Protein AF-A0A920GV57-F1 (afdb_monomer_lite)

Foldseek 3Di:
DKDKDKDWDQDPVQKIKIKIKIKDWAAFDKDKAQPFWDFPAADPVGATDIDGDRRIDIGGDGQWMKIKIKMKMWGDDDPKIKIKMKMAMWTWDQFPPDVDDPSVRVVPGDARHHRRTGIDTDPPDPRIDMDIDMD

pLDDT: mean 91.93, std 7.34, range [59.41, 98.69]

Structure (mmCIF, N/CA/C/O backbone):
data_AF-A0A920GV57-F1
#
_entry.id   AF-A0A920GV57-F1
#
loop_
_atom_site.group_PDB
_atom_site.id
_atom_site.type_symbol
_atom_site.label_atom_id
_atom_site.label_alt_id
_atom_site.label_comp_id
_atom_site.label_asym_id
_atom_site.label_entity_id
_atom_site.label_seq_id
_atom_site.pdbx_PDB_ins_code
_atom_site.Cartn_x
_atom_site.Cartn_y
_atom_site.Cartn_z
_atom_site.occupancy
_atom_site.B_iso_or_equiv
_atom_site.auth_seq_id
_atom_site.auth_comp_id
_atom_site.auth_asym_id
_atom_site.auth_atom_id
_atom_site.pdbx_PDB_model_num
ATOM 1 N N . MET A 1 1 ? -4.375 -9.682 -7.422 1.00 85.50 1 ME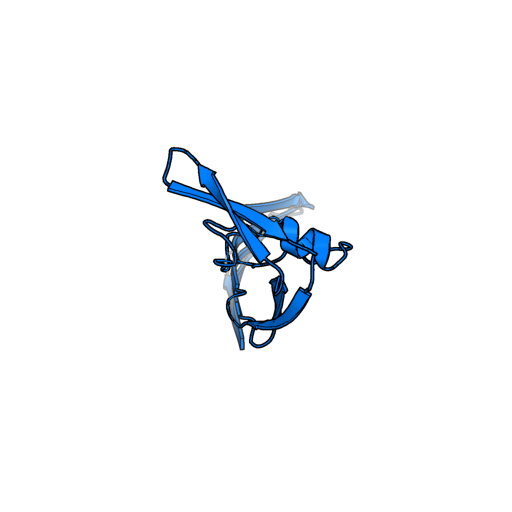T A N 1
ATOM 2 C CA . MET A 1 1 ? -4.990 -10.615 -6.463 1.00 85.50 1 MET A CA 1
ATOM 3 C C . MET A 1 1 ? -5.324 -9.783 -5.253 1.00 85.50 1 MET A C 1
ATOM 5 O O . MET A 1 1 ? -4.501 -8.953 -4.898 1.00 85.50 1 MET A O 1
ATOM 9 N N . GLU A 1 2 ? -6.524 -9.942 -4.725 1.00 91.00 2 GLU A N 1
ATOM 10 C CA . GLU A 1 2 ? -7.020 -9.192 -3.575 1.00 91.00 2 GLU A CA 1
ATOM 11 C C . GLU A 1 2 ? -7.583 -10.225 -2.605 1.00 91.00 2 GLU A C 1
ATOM 13 O O . GLU A 1 2 ? -8.444 -11.016 -2.998 1.00 91.00 2 GLU A O 1
ATOM 18 N N . ASP A 1 3 ? -7.050 -10.241 -1.387 1.00 96.06 3 ASP A N 1
ATOM 19 C CA . ASP A 1 3 ? -7.489 -11.100 -0.295 1.00 96.06 3 ASP A CA 1
ATOM 20 C C . ASP A 1 3 ? -7.861 -10.220 0.902 1.00 96.06 3 ASP A C 1
ATOM 22 O O . ASP A 1 3 ? -7.085 -9.355 1.316 1.00 96.06 3 ASP A O 1
ATOM 26 N N . SER A 1 4 ? -9.033 -10.460 1.490 1.00 96.69 4 SER A N 1
ATOM 27 C CA . SER A 1 4 ? -9.498 -9.740 2.676 1.00 96.69 4 SER A CA 1
ATOM 28 C C . SER A 1 4 ? -10.099 -10.680 3.718 1.00 96.69 4 SER A C 1
ATOM 30 O O . SER A 1 4 ? -10.724 -11.697 3.401 1.00 96.69 4 SER A O 1
ATOM 32 N N . LEU A 1 5 ? -9.880 -10.350 4.990 1.00 97.56 5 LEU A N 1
ATOM 33 C CA . LEU A 1 5 ? -10.439 -11.055 6.139 1.00 97.56 5 LEU A CA 1
ATOM 34 C C . LEU A 1 5 ? -10.920 -10.038 7.172 1.00 97.56 5 LEU A C 1
ATOM 36 O O . LEU A 1 5 ? -10.162 -9.159 7.572 1.00 97.56 5 LEU A O 1
ATOM 40 N N . GLY A 1 6 ? -12.155 -10.212 7.639 1.00 97.94 6 GLY A N 1
ATOM 41 C CA . GLY A 1 6 ? -12.752 -9.415 8.708 1.00 97.94 6 GLY A CA 1
ATOM 42 C C . GLY A 1 6 ? -13.234 -10.292 9.861 1.00 97.94 6 GLY A C 1
ATOM 43 O O . GLY A 1 6 ? -13.699 -11.415 9.645 1.00 97.94 6 GLY A O 1
ATOM 44 N N . LEU A 1 7 ? -13.121 -9.780 11.084 1.00 98.38 7 LEU A N 1
ATOM 45 C CA . LEU A 1 7 ? -13.700 -10.362 12.290 1.00 98.38 7 LEU A CA 1
ATOM 46 C C . LEU A 1 7 ? -14.300 -9.259 13.160 1.00 98.38 7 LEU A C 1
ATOM 48 O O . LEU A 1 7 ? -13.574 -8.375 13.607 1.00 98.38 7 LEU A O 1
ATOM 52 N N . ASP A 1 8 ? -15.584 -9.398 13.476 1.00 98.38 8 ASP A N 1
ATOM 53 C CA . ASP A 1 8 ? -16.309 -8.524 14.395 1.00 98.38 8 ASP A CA 1
ATOM 54 C C . ASP A 1 8 ? -16.616 -9.253 15.707 1.00 98.38 8 ASP A C 1
ATOM 56 O O . ASP A 1 8 ? -17.076 -10.401 15.715 1.00 98.38 8 ASP A O 1
ATOM 60 N N . LEU A 1 9 ? -16.361 -8.584 16.831 1.00 98.25 9 LEU A N 1
ATOM 61 C CA . LEU A 1 9 ? -16.588 -9.094 18.178 1.00 98.25 9 LEU A CA 1
ATOM 62 C C . LEU A 1 9 ? -17.406 -8.092 18.988 1.00 98.25 9 LEU A C 1
ATOM 64 O O . LEU A 1 9 ? -16.891 -7.067 19.431 1.00 98.25 9 LEU A O 1
ATOM 68 N N . LEU A 1 10 ? -18.653 -8.462 19.276 1.00 98.06 10 LEU A N 1
ATOM 69 C CA . LEU A 1 10 ? -19.490 -7.769 20.247 1.00 98.06 10 LEU A CA 1
ATOM 70 C C . LEU A 1 10 ? -19.405 -8.485 21.596 1.00 98.06 10 LEU A C 1
ATOM 72 O O . LEU A 1 10 ? -19.798 -9.646 21.724 1.00 98.06 10 LEU A O 1
ATOM 76 N N . LEU A 1 11 ? -18.874 -7.801 22.606 1.00 97.75 11 LEU A N 1
ATOM 77 C CA . LEU A 1 11 ? -18.680 -8.363 23.940 1.00 97.75 11 LEU A CA 1
ATOM 78 C C . LEU A 1 11 ? -19.803 -7.923 24.885 1.00 97.75 11 LEU A C 1
ATOM 80 O O . LEU A 1 11 ? -20.181 -6.755 24.891 1.00 97.75 11 LEU A O 1
ATOM 84 N N . ASP A 1 12 ? -20.211 -8.798 25.810 1.00 97.31 12 ASP A N 1
ATOM 85 C CA . ASP A 1 12 ? -21.179 -8.474 26.882 1.00 97.31 12 ASP A CA 1
ATOM 86 C C . ASP A 1 12 ? -20.771 -7.251 27.726 1.00 97.31 12 ASP A C 1
ATOM 88 O O . ASP A 1 12 ? -21.593 -6.594 28.359 1.00 97.31 12 ASP A O 1
ATOM 92 N N . SER A 1 13 ? -19.478 -6.921 27.732 1.00 95.81 13 SER A N 1
ATOM 93 C CA . SER A 1 13 ? -18.923 -5.735 28.391 1.00 95.81 13 SER A CA 1
ATOM 94 C C . SER A 1 13 ? -19.190 -4.407 27.656 1.00 95.81 13 SER A C 1
ATOM 96 O O . SER A 1 13 ? -18.712 -3.363 28.118 1.00 95.81 13 SER A O 1
ATOM 98 N N . GLY A 1 14 ? -19.916 -4.439 26.532 1.00 96.00 14 GLY A N 1
ATOM 99 C CA . GLY A 1 14 ?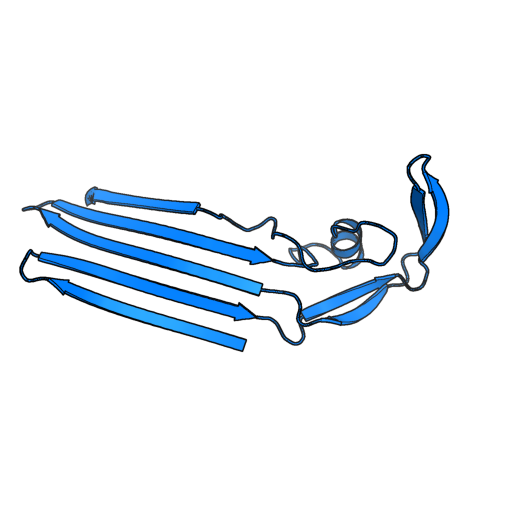 -20.286 -3.282 25.711 1.00 96.00 14 GLY A CA 1
ATOM 100 C C . GLY A 1 14 ? -19.181 -2.783 24.777 1.00 96.00 14 GLY A C 1
ATOM 101 O O . GLY A 1 14 ? -19.243 -1.648 24.321 1.00 96.00 14 GLY A O 1
ATOM 102 N N . TRP A 1 15 ? -18.142 -3.589 24.554 1.00 98.00 15 TRP A N 1
ATOM 103 C CA . TRP A 1 15 ? -17.110 -3.310 23.556 1.00 98.00 15 TRP A CA 1
ATOM 104 C C . TRP A 1 15 ? -17.512 -3.920 22.217 1.00 98.00 15 TRP A C 1
ATOM 106 O O . TRP A 1 15 ? -17.891 -5.092 22.179 1.00 98.00 15 TRP A O 1
ATOM 116 N N . ASP A 1 16 ? -17.352 -3.146 21.152 1.00 98.31 16 ASP A N 1
ATOM 117 C CA . ASP A 1 16 ? -17.417 -3.615 19.771 1.00 98.31 16 ASP A CA 1
ATOM 118 C C . ASP A 1 16 ? -16.025 -3.456 19.145 1.00 98.31 16 ASP A C 1
ATOM 120 O O . ASP A 1 16 ? -15.416 -2.384 19.224 1.00 98.31 16 ASP A O 1
ATOM 124 N N . ILE A 1 17 ? -15.474 -4.560 18.646 1.00 98.50 17 ILE A N 1
ATOM 125 C CA . ILE A 1 17 ? -14.101 -4.666 18.156 1.00 98.50 17 ILE A CA 1
ATOM 126 C C . ILE A 1 17 ? -14.130 -5.282 16.761 1.00 98.50 17 ILE A C 1
ATOM 128 O O . ILE A 1 17 ? -14.548 -6.430 16.614 1.00 98.50 17 ILE A O 1
ATOM 132 N N . THR A 1 18 ? -13.572 -4.576 15.781 1.00 98.69 18 THR A N 1
ATOM 133 C CA . THR A 1 18 ? -13.361 -5.102 14.429 1.00 98.69 18 THR A CA 1
ATOM 134 C C . THR A 1 18 ? -11.871 -5.282 14.169 1.00 98.69 18 THR A C 1
ATOM 136 O O . THR A 1 18 ? -11.050 -4.416 14.482 1.00 98.69 18 THR A O 1
ATOM 139 N N . LEU A 1 19 ? -11.514 -6.422 13.585 1.00 98.44 19 LEU A N 1
ATOM 140 C CA . LEU A 1 19 ? -10.186 -6.726 13.066 1.00 98.44 19 LEU A CA 1
ATOM 141 C C . LEU A 1 19 ? -10.287 -6.953 11.560 1.00 98.44 19 LEU A C 1
ATOM 143 O O . LEU A 1 19 ? -11.067 -7.794 11.123 1.00 98.44 19 LEU A O 1
ATOM 147 N N . GLU A 1 20 ? -9.464 -6.257 10.783 1.00 98.50 20 GLU A N 1
ATOM 148 C CA . GLU A 1 20 ? -9.413 -6.384 9.326 1.00 98.50 20 GLU A CA 1
ATOM 149 C C . GLU A 1 20 ? -7.984 -6.659 8.857 1.00 98.50 20 GLU A C 1
ATOM 151 O O . GLU A 1 20 ? -7.014 -6.074 9.349 1.00 98.50 20 GLU A O 1
ATOM 156 N N . TYR A 1 21 ? -7.867 -7.537 7.869 1.00 98.31 21 TYR A N 1
ATOM 157 C CA . TYR A 1 21 ? -6.664 -7.777 7.089 1.00 98.31 21 TYR A CA 1
ATOM 158 C C . TYR A 1 21 ? -6.992 -7.607 5.610 1.00 98.31 21 TYR A C 1
ATOM 160 O O . TYR A 1 21 ? -7.959 -8.199 5.137 1.00 98.31 21 TYR A O 1
ATOM 168 N N . ASN A 1 22 ? -6.176 -6.840 4.892 1.00 98.06 22 ASN A N 1
ATOM 169 C CA . ASN A 1 22 ? -6.295 -6.642 3.450 1.00 98.06 22 ASN A CA 1
ATOM 170 C C . ASN A 1 22 ? -4.931 -6.843 2.780 1.00 98.06 22 ASN A C 1
ATOM 172 O O . ASN A 1 22 ? -3.928 -6.306 3.260 1.00 98.06 22 ASN A O 1
ATOM 176 N N . LEU A 1 23 ? -4.903 -7.586 1.675 1.00 97.44 23 LEU A N 1
ATOM 177 C CA . LEU A 1 23 ? -3.731 -7.821 0.839 1.00 97.44 23 LEU A CA 1
ATOM 178 C C . LEU A 1 23 ? -4.087 -7.632 -0.637 1.00 97.44 23 LEU A C 1
ATOM 180 O O . LEU A 1 23 ? -4.801 -8.443 -1.219 1.00 97.44 23 LEU A O 1
ATOM 184 N N . ASP A 1 24 ? -3.480 -6.627 -1.254 1.00 96.00 24 ASP A N 1
ATOM 185 C CA . 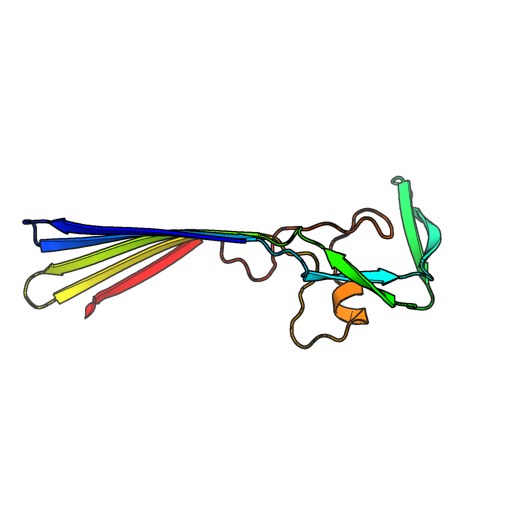ASP A 1 24 ? -3.589 -6.312 -2.671 1.00 96.00 24 ASP A CA 1
ATOM 186 C C . ASP A 1 24 ? -2.259 -6.545 -3.377 1.00 96.00 24 ASP A C 1
ATOM 188 O O . ASP A 1 24 ? -1.201 -6.088 -2.943 1.00 96.00 24 ASP A O 1
ATOM 192 N N . GLN A 1 25 ? -2.313 -7.233 -4.511 1.00 95.69 25 GLN A N 1
ATOM 193 C CA . GLN A 1 25 ? -1.171 -7.486 -5.383 1.00 95.69 25 GLN A CA 1
ATOM 194 C C . GLN A 1 25 ? -1.566 -7.168 -6.822 1.00 95.69 25 GLN A C 1
ATOM 196 O O . GLN A 1 25 ? -2.539 -7.723 -7.355 1.00 95.69 25 GLN A O 1
ATOM 201 N N . VAL A 1 26 ? -0.822 -6.283 -7.478 1.00 93.56 26 VAL A N 1
ATOM 202 C CA . VAL A 1 26 ? -1.046 -5.980 -8.894 1.00 93.56 26 VAL A CA 1
ATOM 203 C C . VAL A 1 26 ? -0.607 -7.170 -9.748 1.00 93.56 26 VAL A C 1
ATOM 205 O O . VAL A 1 26 ? 0.236 -7.960 -9.348 1.00 93.56 26 VAL A O 1
ATOM 208 N N . ARG A 1 27 ? -1.200 -7.334 -10.931 1.00 92.62 27 ARG A N 1
ATOM 209 C CA . ARG A 1 27 ? -0.750 -8.362 -11.892 1.00 92.62 27 ARG A CA 1
ATOM 210 C C . ARG A 1 27 ? -0.203 -7.780 -13.185 1.00 92.62 27 ARG A C 1
ATOM 212 O O . ARG A 1 27 ? 0.647 -8.379 -13.824 1.00 92.62 27 ARG A O 1
ATOM 219 N N . GLU A 1 28 ? -0.789 -6.670 -13.618 1.00 93.69 28 GLU A N 1
ATOM 220 C CA . GLU A 1 28 ? -0.540 -6.070 -14.928 1.00 93.69 28 GLU A CA 1
ATOM 221 C C . GLU A 1 28 ? -0.392 -4.546 -14.786 1.00 93.69 28 GLU A C 1
ATOM 223 O O . GLU A 1 28 ? -0.925 -3.776 -15.583 1.00 93.69 28 GLU A O 1
ATOM 228 N N . ALA A 1 29 ? 0.321 -4.092 -13.750 1.00 91.44 29 ALA A N 1
ATOM 229 C CA . ALA A 1 29 ? 0.639 -2.676 -13.579 1.00 91.44 29 ALA A CA 1
ATOM 230 C C . ALA A 1 29 ? 1.576 -2.198 -14.696 1.00 91.44 29 ALA A C 1
ATOM 232 O O . ALA A 1 29 ? 2.332 -2.989 -15.251 1.00 91.44 29 ALA A O 1
ATOM 233 N N . VAL A 1 30 ? 1.530 -0.910 -15.040 1.00 90.81 30 VAL A N 1
ATOM 234 C CA . VAL A 1 30 ? 2.399 -0.352 -16.086 1.00 90.81 30 VAL A CA 1
ATOM 235 C C . VAL A 1 30 ? 3.860 -0.350 -15.640 1.00 90.81 30 VAL A C 1
ATOM 237 O O . VAL A 1 30 ? 4.175 0.023 -14.511 1.00 90.81 30 VAL A O 1
ATOM 240 N N . PHE A 1 31 ? 4.751 -0.720 -16.557 1.00 92.25 31 PHE A N 1
ATOM 241 C CA . PHE A 1 31 ? 6.191 -0.617 -16.372 1.00 92.25 31 PHE A CA 1
ATOM 242 C C . PHE A 1 31 ? 6.838 0.179 -17.504 1.00 92.25 31 PHE A C 1
ATOM 244 O O . PHE A 1 31 ? 6.637 -0.143 -18.678 1.00 92.25 31 PHE A O 1
ATOM 251 N N . PHE A 1 32 ? 7.621 1.202 -17.152 1.00 91.31 32 PHE A N 1
ATOM 252 C CA . PHE A 1 32 ? 8.368 2.034 -18.098 1.00 91.31 32 PHE A CA 1
ATOM 253 C C . PHE A 1 32 ? 9.810 1.541 -18.217 1.00 91.31 32 PHE A C 1
ATOM 255 O O . PHE A 1 32 ? 10.476 1.336 -17.208 1.00 91.31 32 PHE A O 1
ATOM 262 N N . TH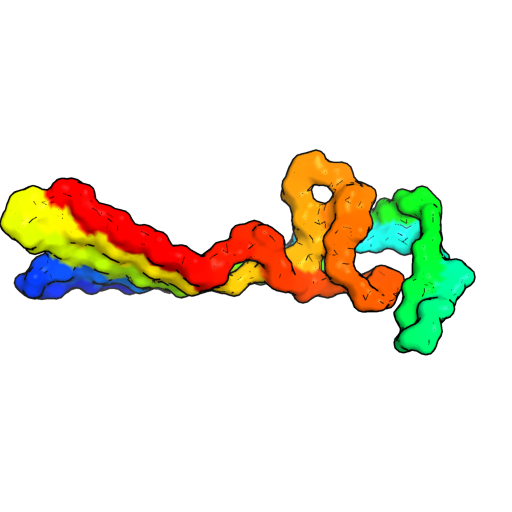R A 1 33 ? 10.300 1.414 -19.447 1.00 90.75 33 THR A N 1
ATOM 263 C CA . THR A 1 33 ? 11.715 1.154 -19.755 1.00 90.75 33 THR A CA 1
ATOM 264 C C . THR A 1 33 ? 12.203 2.203 -20.744 1.00 90.75 33 THR A C 1
ATOM 266 O O . THR A 1 33 ? 11.539 2.386 -21.766 1.00 90.75 33 THR A O 1
ATOM 269 N N . ASP A 1 34 ? 13.338 2.860 -20.506 1.00 91.50 34 ASP A N 1
ATOM 270 C CA . ASP A 1 34 ? 13.964 3.715 -21.524 1.00 91.50 34 ASP A CA 1
ATOM 271 C C . ASP A 1 34 ? 14.836 2.857 -22.452 1.00 91.50 34 ASP A C 1
ATOM 273 O O . ASP A 1 34 ? 15.879 2.329 -22.068 1.00 91.50 34 ASP A O 1
ATOM 277 N N . LEU A 1 35 ? 14.387 2.680 -23.697 1.00 90.06 35 LEU A N 1
ATOM 278 C CA . LEU A 1 35 ? 15.112 1.902 -24.705 1.00 90.06 35 LEU A CA 1
ATOM 279 C C . LEU A 1 35 ? 16.367 2.618 -25.215 1.00 90.06 35 LEU A C 1
ATOM 281 O O . LEU A 1 35 ? 17.229 1.975 -25.814 1.00 90.06 35 LEU A O 1
ATOM 285 N N . GLY A 1 36 ? 16.448 3.933 -25.011 1.00 90.69 36 GLY A N 1
ATOM 286 C CA . GLY A 1 36 ? 17.574 4.770 -25.400 1.00 90.69 36 GLY A CA 1
ATOM 287 C C . GLY A 1 36 ? 18.550 5.039 -24.258 1.00 90.69 36 GLY A C 1
ATOM 288 O O . GLY A 1 36 ? 19.381 5.936 -24.404 1.00 90.69 36 GLY A O 1
ATOM 289 N N . LEU A 1 37 ? 18.436 4.331 -23.127 1.00 91.38 37 LEU A N 1
ATOM 290 C CA . LEU A 1 37 ? 19.315 4.530 -21.981 1.00 91.38 37 LEU A CA 1
ATOM 291 C C . LEU A 1 37 ? 20.722 3.998 -22.273 1.00 91.38 37 LEU A C 1
ATOM 293 O O . LEU A 1 37 ? 20.928 2.805 -22.504 1.00 91.38 37 LEU A O 1
ATOM 297 N N . GLU A 1 38 ? 21.712 4.877 -22.189 1.00 91.50 38 GLU A N 1
ATOM 298 C CA . GLU A 1 38 ? 23.115 4.558 -22.414 1.00 91.50 38 GLU A CA 1
ATOM 299 C C . GLU A 1 38 ? 23.951 4.939 -21.189 1.00 91.50 38 GLU A C 1
ATOM 301 O O . GLU A 1 38 ? 23.754 5.980 -20.557 1.00 91.50 38 GLU A O 1
ATOM 306 N N . ARG A 1 39 ? 24.911 4.080 -20.833 1.00 91.81 39 ARG A N 1
ATOM 307 C CA . ARG A 1 39 ? 25.875 4.377 -19.771 1.00 91.81 39 ARG A CA 1
ATOM 308 C C . ARG A 1 39 ? 26.959 5.296 -20.325 1.00 91.81 39 ARG A C 1
ATOM 310 O O . ARG A 1 39 ? 27.827 4.855 -21.072 1.00 91.81 39 ARG A O 1
ATOM 317 N N . GLU A 1 40 ? 26.941 6.551 -19.907 1.00 94.69 40 GLU A N 1
ATOM 318 C CA . GLU A 1 40 ? 27.912 7.575 -20.307 1.00 94.69 40 GLU A CA 1
ATOM 319 C C . GLU A 1 40 ? 29.182 7.539 -19.449 1.00 94.69 40 GLU A C 1
ATOM 321 O O . GLU A 1 40 ? 30.243 8.017 -19.851 1.00 94.69 40 GLU A O 1
ATOM 326 N N . GLY A 1 41 ? 29.093 6.965 -18.248 1.00 93.19 41 GLY A N 1
ATOM 327 C CA . GLY A 1 41 ? 30.211 6.943 -17.321 1.00 93.19 41 GLY A CA 1
ATOM 328 C C . GLY A 1 41 ? 30.001 6.050 -16.109 1.00 93.19 41 GLY A C 1
ATOM 329 O O . GLY A 1 41 ? 29.073 5.244 -16.025 1.00 93.19 41 GLY A O 1
ATOM 330 N N . THR A 1 42 ? 30.921 6.177 -15.160 1.00 94.69 42 THR A N 1
ATOM 331 C CA . THR A 1 42 ? 30.922 5.422 -13.905 1.00 94.69 42 THR A CA 1
ATOM 332 C C . THR A 1 42 ? 31.414 6.328 -12.790 1.00 94.69 42 THR A C 1
ATOM 334 O O . THR A 1 42 ? 32.450 6.976 -12.936 1.00 94.69 42 THR A O 1
ATOM 337 N N . LEU A 1 43 ? 30.674 6.382 -11.688 1.00 90.31 43 LEU A N 1
ATOM 338 C CA . LEU A 1 43 ? 31.086 7.050 -10.461 1.00 90.31 43 LEU A CA 1
ATOM 339 C C . LEU A 1 43 ? 32.237 6.287 -9.794 1.00 90.31 43 LEU A C 1
ATOM 341 O O . LEU A 1 43 ? 32.444 5.098 -10.031 1.00 90.31 43 LEU A O 1
ATOM 345 N N . ALA A 1 44 ? 32.978 6.960 -8.913 1.00 93.44 44 ALA A N 1
ATOM 346 C CA . ALA A 1 44 ? 34.114 6.361 -8.206 1.00 93.44 44 ALA A CA 1
ATOM 347 C C . ALA A 1 44 ? 33.733 5.151 -7.325 1.00 93.44 44 ALA A C 1
ATOM 349 O O . ALA A 1 44 ? 34.593 4.337 -7.002 1.00 93.44 44 ALA A O 1
ATOM 350 N N . ASP A 1 45 ? 32.456 5.025 -6.952 1.00 91.38 45 ASP A N 1
ATOM 351 C CA . ASP A 1 45 ? 31.903 3.907 -6.180 1.00 91.38 45 ASP A CA 1
ATOM 352 C C . ASP A 1 45 ? 31.361 2.753 -7.050 1.00 91.38 45 ASP A C 1
ATOM 354 O O . ASP A 1 45 ? 30.840 1.776 -6.517 1.00 91.38 45 ASP A O 1
ATOM 358 N N . GLY A 1 46 ? 31.494 2.843 -8.379 1.00 88.00 46 GLY A N 1
ATOM 359 C CA . GLY A 1 46 ? 31.101 1.803 -9.334 1.00 88.00 46 GLY A CA 1
ATOM 360 C C . GLY A 1 46 ? 29.711 1.967 -9.956 1.00 88.00 46 GLY A C 1
ATOM 361 O O . GLY A 1 46 ? 29.431 1.298 -10.955 1.00 88.00 46 GLY A O 1
ATOM 362 N N . ARG A 1 47 ? 28.868 2.874 -9.440 1.00 88.75 47 ARG A N 1
ATOM 363 C CA . ARG A 1 47 ? 27.535 3.152 -10.010 1.00 88.75 47 ARG A CA 1
ATOM 364 C C . ARG A 1 47 ? 27.636 3.789 -11.396 1.00 88.75 47 ARG A C 1
ATOM 366 O O . ARG A 1 47 ? 28.520 4.614 -11.636 1.00 88.75 47 ARG A O 1
ATOM 373 N N . GLY A 1 48 ? 26.748 3.426 -12.319 1.00 90.50 48 GLY A N 1
ATOM 374 C CA . GLY A 1 48 ? 26.717 4.006 -13.656 1.00 90.50 48 GLY A CA 1
ATOM 375 C C . GLY A 1 48 ? 26.188 5.443 -13.671 1.00 90.50 48 GLY A C 1
ATOM 376 O O . GLY A 1 48 ? 25.328 5.828 -12.880 1.00 90.50 48 GLY A O 1
ATOM 377 N N . ILE A 1 49 ? 26.713 6.243 -14.596 1.00 90.56 49 ILE A N 1
ATOM 378 C CA . ILE A 1 49 ? 26.121 7.519 -15.008 1.00 90.56 49 ILE A CA 1
ATOM 379 C C . ILE A 1 49 ? 25.410 7.245 -16.326 1.00 90.56 49 ILE A C 1
ATOM 381 O O . ILE A 1 49 ? 26.022 6.674 -17.231 1.00 90.56 49 ILE A O 1
ATOM 385 N N . TYR A 1 50 ? 24.141 7.628 -16.418 1.00 90.19 50 TYR A N 1
ATOM 386 C CA . TYR A 1 50 ? 23.287 7.308 -17.554 1.00 90.19 50 TYR A CA 1
ATOM 387 C C . TYR A 1 50 ? 22.722 8.573 -18.184 1.00 90.19 50 TYR A C 1
ATOM 389 O O . TYR A 1 50 ? 22.288 9.480 -17.471 1.00 90.19 50 TYR A O 1
ATOM 397 N N . GLY A 1 51 ? 22.697 8.581 -19.510 1.00 87.38 51 GLY A N 1
ATOM 398 C CA . GLY A 1 51 ? 21.966 9.531 -20.335 1.00 87.38 51 GLY A CA 1
ATOM 399 C C . GLY A 1 51 ? 21.093 8.775 -21.331 1.00 87.38 51 GLY A C 1
ATOM 400 O O . GLY A 1 51 ? 21.129 7.547 -21.400 1.00 87.38 51 GLY A O 1
ATOM 401 N N . GLY A 1 52 ? 20.269 9.490 -22.083 1.00 84.06 52 GLY A N 1
ATOM 402 C CA . GLY A 1 52 ? 19.371 8.861 -23.041 1.00 84.06 52 GLY A CA 1
ATOM 403 C C . GLY A 1 52 ? 18.463 9.861 -23.730 1.00 84.06 52 GLY A C 1
ATOM 404 O O . GLY A 1 52 ? 18.413 11.040 -23.376 1.00 84.06 52 GLY A O 1
ATOM 405 N N . ARG A 1 53 ? 17.758 9.379 -24.754 1.00 82.75 53 ARG A N 1
ATOM 406 C CA . ARG A 1 53 ? 16.830 10.190 -25.557 1.00 82.75 53 ARG A CA 1
ATOM 407 C C . ARG A 1 53 ? 15.415 10.252 -24.974 1.00 82.75 53 ARG A C 1
ATOM 409 O O . ARG A 1 53 ? 14.646 11.096 -25.423 1.00 82.75 53 ARG A O 1
ATOM 416 N N . GLY A 1 54 ? 15.090 9.402 -23.994 1.00 84.19 54 GLY A N 1
ATOM 417 C CA . GLY A 1 54 ? 13.743 9.286 -23.430 1.00 84.19 54 GLY A CA 1
ATOM 418 C C . GLY A 1 54 ? 12.797 8.449 -24.298 1.00 84.19 54 GLY A C 1
ATOM 419 O O . GLY A 1 54 ? 11.622 8.790 -24.438 1.00 84.19 54 GLY A O 1
ATOM 420 N N . ASP A 1 55 ? 13.295 7.363 -24.900 1.00 88.81 55 ASP A N 1
ATOM 421 C CA . ASP A 1 55 ? 12.503 6.482 -25.768 1.00 88.81 55 ASP A CA 1
ATOM 422 C C . ASP A 1 55 ? 11.797 5.412 -24.917 1.00 88.81 55 ASP A C 1
ATOM 424 O O . ASP A 1 55 ? 12.256 4.276 -24.777 1.00 88.81 55 ASP A O 1
ATOM 428 N N . TYR A 1 56 ? 10.665 5.782 -24.314 1.00 88.81 56 TYR A N 1
ATOM 429 C CA . TYR A 1 56 ? 9.974 4.924 -23.349 1.00 88.81 56 TYR A CA 1
ATOM 430 C C . TYR A 1 56 ? 9.133 3.820 -23.997 1.00 88.81 56 TYR A C 1
ATOM 432 O O . TYR A 1 56 ? 8.182 4.075 -24.739 1.00 88.81 56 TYR A O 1
ATOM 440 N N . ARG A 1 57 ? 9.415 2.572 -23.617 1.00 89.94 57 ARG A N 1
ATOM 441 C CA . ARG A 1 57 ? 8.546 1.415 -23.854 1.00 89.94 57 ARG A CA 1
ATOM 442 C C . ARG A 1 57 ? 7.676 1.150 -22.631 1.00 89.94 57 ARG A C 1
ATOM 444 O O . ARG A 1 57 ? 8.172 1.133 -21.508 1.00 89.94 57 ARG A O 1
ATOM 451 N N . LEU A 1 58 ? 6.399 0.861 -22.875 1.00 91.38 58 LEU A N 1
ATOM 452 C CA . LEU A 1 58 ? 5.448 0.412 -21.859 1.00 91.38 58 LEU A CA 1
ATOM 453 C C . LEU A 1 58 ? 5.306 -1.107 -21.902 1.00 91.38 58 LEU A C 1
ATOM 455 O O . LEU A 1 58 ? 5.108 -1.690 -22.968 1.00 91.38 58 LEU A O 1
ATOM 459 N N . THR A 1 59 ? 5.400 -1.732 -20.736 1.00 93.12 59 THR A N 1
ATOM 460 C CA . THR A 1 59 ? 5.134 -3.159 -20.518 1.00 93.12 59 THR A CA 1
ATOM 461 C C . THR A 1 59 ? 4.322 -3.336 -19.234 1.00 93.12 59 THR A C 1
ATOM 463 O O . THR A 1 59 ? 3.793 -2.354 -18.705 1.00 93.12 59 THR A O 1
ATOM 466 N N . ASN A 1 60 ? 4.201 -4.571 -18.744 1.00 94.44 60 ASN A N 1
ATOM 467 C CA . ASN A 1 60 ? 3.472 -4.893 -17.527 1.00 94.44 60 ASN A CA 1
ATOM 468 C C . ASN A 1 60 ? 4.387 -5.525 -16.468 1.00 94.44 60 ASN A C 1
ATOM 470 O O . ASN A 1 60 ? 5.349 -6.208 -16.811 1.00 94.44 60 ASN A O 1
ATOM 474 N N . THR A 1 61 ? 4.050 -5.313 -15.198 1.00 93.12 61 THR A N 1
ATOM 475 C CA . THR A 1 61 ? 4.701 -5.890 -14.010 1.00 93.12 61 THR A CA 1
ATOM 476 C C . THR A 1 61 ? 3.652 -6.306 -12.971 1.00 93.12 61 THR A C 1
ATOM 478 O O . THR A 1 61 ? 2.527 -5.791 -12.965 1.00 93.12 61 THR A O 1
ATOM 481 N N . ASP A 1 62 ? 4.032 -7.217 -12.080 1.00 94.50 62 ASP A N 1
ATOM 482 C CA . ASP A 1 62 ? 3.252 -7.724 -10.950 1.00 94.50 62 ASP A CA 1
ATOM 483 C C . ASP A 1 62 ? 3.832 -7.329 -9.573 1.00 94.50 62 ASP A C 1
ATOM 485 O O . ASP A 1 62 ? 3.318 -7.746 -8.541 1.00 94.50 62 ASP A O 1
ATOM 489 N N . GLU A 1 63 ? 4.865 -6.482 -9.517 1.00 92.62 63 GLU A N 1
ATOM 490 C CA . GLU A 1 63 ? 5.617 -6.232 -8.272 1.00 92.62 63 GLU A CA 1
ATOM 491 C C . GLU A 1 63 ? 4.922 -5.309 -7.241 1.00 92.62 63 GLU A C 1
ATOM 493 O O . GLU A 1 63 ? 5.356 -5.207 -6.091 1.00 92.62 63 GLU A O 1
ATOM 498 N N . GLY A 1 64 ? 3.851 -4.607 -7.620 1.00 92.88 64 GLY A N 1
ATOM 499 C CA . GLY A 1 64 ? 3.123 -3.694 -6.728 1.00 92.88 64 GLY A CA 1
ATOM 500 C C . GLY A 1 64 ? 2.280 -4.429 -5.682 1.00 92.88 64 GLY A C 1
ATOM 501 O O . GLY A 1 64 ? 1.468 -5.289 -6.024 1.00 92.88 64 GLY A O 1
ATOM 502 N N . THR A 1 65 ? 2.432 -4.065 -4.406 1.00 95.62 65 THR A N 1
ATOM 503 C CA . THR A 1 65 ? 1.763 -4.748 -3.284 1.00 95.62 65 THR A CA 1
ATOM 504 C C . THR A 1 65 ? 1.282 -3.769 -2.217 1.00 95.62 65 THR A C 1
ATOM 506 O O . THR A 1 65 ? 1.937 -2.765 -1.955 1.00 95.62 65 THR A O 1
ATOM 509 N N . THR A 1 66 ? 0.148 -4.046 -1.576 1.00 96.31 66 THR A N 1
ATOM 510 C CA . THR A 1 66 ? -0.330 -3.337 -0.380 1.00 96.31 66 THR A CA 1
ATOM 511 C C . THR A 1 66 ? -0.883 -4.342 0.618 1.00 96.31 66 THR A C 1
ATOM 513 O O . THR A 1 66 ? -1.739 -5.143 0.285 1.00 96.31 66 THR A O 1
ATOM 516 N N . GLU A 1 67 ? -0.394 -4.305 1.848 1.00 97.75 67 GLU A N 1
ATOM 517 C CA . GLU A 1 67 ? -0.839 -5.137 2.960 1.00 97.75 67 GLU A CA 1
ATOM 518 C C . GLU A 1 67 ? -1.226 -4.229 4.130 1.00 97.75 67 GLU A C 1
ATOM 520 O O . GLU A 1 67 ? -0.456 -3.338 4.502 1.00 97.75 67 GLU A O 1
ATOM 525 N N . ALA A 1 68 ? -2.391 -4.444 4.737 1.00 98.06 68 ALA A N 1
ATOM 526 C CA . ALA A 1 68 ? -2.862 -3.655 5.868 1.00 98.06 68 ALA A CA 1
ATOM 527 C C . ALA A 1 68 ? -3.534 -4.517 6.939 1.00 98.06 68 ALA A C 1
ATOM 529 O O . ALA A 1 68 ? -4.357 -5.376 6.641 1.00 98.06 68 ALA A O 1
ATOM 530 N N . TRP A 1 69 ? -3.202 -4.224 8.195 1.00 98.25 69 TRP A N 1
ATOM 531 C CA . TRP A 1 69 ? -3.867 -4.735 9.389 1.00 98.25 69 TRP A CA 1
ATOM 532 C C . TRP A 1 69 ? -4.549 -3.580 10.104 1.00 98.25 69 TRP A C 1
ATOM 534 O O . TRP A 1 69 ? -3.871 -2.614 10.471 1.00 98.25 69 TRP A O 1
ATOM 544 N N . THR A 1 70 ? -5.848 -3.693 10.350 1.00 98.62 70 THR A N 1
ATOM 545 C CA . THR A 1 70 ? -6.634 -2.681 11.052 1.00 98.62 70 THR A CA 1
ATOM 546 C C . THR A 1 70 ? -7.334 -3.288 12.257 1.00 98.62 70 THR A C 1
ATOM 548 O O . THR A 1 70 ? -7.891 -4.377 12.187 1.00 98.62 70 THR A O 1
ATOM 551 N N . ILE A 1 71 ? -7.284 -2.577 13.380 1.00 98.56 71 ILE A N 1
ATOM 552 C CA . ILE A 1 71 ? -8.127 -2.829 14.545 1.00 98.56 71 ILE A CA 1
ATOM 553 C C . ILE A 1 71 ? -8.921 -1.567 14.837 1.00 98.56 71 ILE A C 1
ATOM 555 O O . ILE A 1 71 ? -8.340 -0.484 14.944 1.00 98.56 71 ILE A O 1
ATOM 559 N N . THR A 1 72 ? -10.229 -1.698 14.990 1.00 98.62 72 THR A N 1
ATOM 560 C CA . THR A 1 72 ? -11.090 -0.635 15.500 1.00 98.62 72 THR A CA 1
ATOM 561 C C . THR A 1 72 ? -11.811 -1.118 16.744 1.00 98.62 72 THR A C 1
ATOM 563 O O . THR A 1 72 ? -12.074 -2.305 16.927 1.00 98.62 72 THR A O 1
ATOM 566 N N . THR A 1 73 ? -12.074 -0.187 17.648 1.00 98.38 73 THR A N 1
ATOM 567 C CA . THR A 1 73 ? -12.789 -0.442 18.889 1.00 98.38 73 THR A CA 1
ATOM 568 C C . THR A 1 73 ? -13.739 0.710 19.147 1.00 98.38 73 THR A C 1
ATOM 570 O O . THR A 1 73 ? -13.322 1.871 19.064 1.00 98.38 73 THR A O 1
ATOM 573 N N . THR A 1 74 ? -14.975 0.398 19.514 1.00 98.12 74 THR A N 1
ATOM 574 C CA . THR A 1 74 ? -15.932 1.370 20.036 1.00 98.12 74 THR A CA 1
ATOM 575 C C . THR A 1 74 ? -16.456 0.936 21.392 1.00 98.12 74 THR A C 1
ATOM 577 O O . THR A 1 74 ? -16.538 -0.256 21.710 1.00 98.12 74 THR A O 1
ATOM 580 N N . LYS A 1 75 ? -16.768 1.929 22.225 1.00 98.06 75 LYS A N 1
ATOM 581 C CA . LYS A 1 75 ? -17.428 1.716 23.506 1.00 98.06 75 LYS A CA 1
ATOM 582 C C . LYS A 1 75 ? -18.175 2.959 23.957 1.00 98.06 75 LYS A C 1
ATOM 584 O O . LYS A 1 75 ? -17.608 4.048 23.989 1.00 98.06 75 LYS A O 1
ATOM 589 N N . GLN A 1 76 ? -19.398 2.747 24.422 1.00 97.12 76 GLN A N 1
ATOM 590 C CA . GLN A 1 76 ? -20.177 3.765 25.105 1.00 97.12 76 GLN A CA 1
ATOM 591 C C . GLN A 1 76 ? -19.878 3.770 26.613 1.00 97.12 76 GLN A C 1
ATOM 593 O O . GLN A 1 76 ? -19.898 2.732 27.285 1.00 97.12 76 GLN A O 1
ATOM 598 N N . PHE A 1 77 ? -19.627 4.957 27.159 1.00 95.50 77 PHE A N 1
ATOM 599 C CA . PHE A 1 77 ? -19.421 5.226 28.579 1.00 95.50 77 PHE A CA 1
ATOM 600 C C . PHE A 1 77 ? -20.461 6.241 29.073 1.00 95.50 77 PHE A C 1
ATOM 602 O O . PHE A 1 77 ? -20.194 7.437 29.184 1.00 95.50 77 PHE A O 1
ATOM 609 N N . GLY A 1 78 ? -21.664 5.764 29.400 1.00 93.25 78 GLY A N 1
ATOM 610 C CA . GLY A 1 78 ? -22.772 6.649 29.768 1.00 93.25 78 GLY A CA 1
ATOM 611 C C . GLY A 1 78 ? -23.265 7.425 28.549 1.00 93.25 78 GLY A C 1
ATOM 612 O O . GLY A 1 78 ? -23.761 6.814 27.612 1.00 93.25 78 GLY A O 1
ATOM 613 N N . GLU A 1 79 ? -23.125 8.749 28.566 1.00 95.25 79 GLU A N 1
ATOM 614 C CA . GLU A 1 79 ? -23.513 9.630 27.450 1.00 95.25 79 GLU A CA 1
ATOM 615 C C . GLU A 1 79 ? -22.383 9.865 26.436 1.00 95.25 79 GLU A C 1
ATOM 617 O O . GLU A 1 79 ? -22.600 10.578 25.468 1.00 95.25 79 GLU A O 1
ATOM 622 N N . ILE A 1 80 ? -21.192 9.300 26.667 1.00 96.12 80 ILE A N 1
ATOM 623 C CA . ILE A 1 80 ? -20.008 9.511 25.824 1.00 96.12 80 ILE A CA 1
ATOM 624 C C . ILE A 1 80 ? -19.772 8.285 24.951 1.00 96.12 80 ILE A C 1
ATOM 626 O O . ILE A 1 80 ? -19.621 7.180 25.484 1.00 96.12 80 ILE A O 1
ATOM 630 N N . ASP A 1 81 ? -19.624 8.492 23.648 1.00 97.06 81 ASP A N 1
ATOM 631 C CA . ASP A 1 81 ? -19.209 7.457 22.709 1.00 97.06 81 ASP A CA 1
ATOM 632 C C . ASP A 1 81 ? -17.719 7.596 22.398 1.00 97.06 81 ASP A C 1
ATOM 634 O O . ASP A 1 81 ? -17.238 8.636 21.951 1.00 97.06 81 ASP A O 1
ATOM 638 N N . TRP A 1 82 ? -16.952 6.536 22.649 1.00 97.94 82 TRP A N 1
ATOM 639 C CA . TRP A 1 82 ? -15.520 6.508 22.374 1.00 97.94 82 TRP A CA 1
ATOM 640 C C . TRP A 1 82 ? -15.197 5.582 21.207 1.00 97.94 82 TRP A C 1
ATOM 642 O O . TRP A 1 82 ? -15.667 4.444 21.144 1.00 97.94 82 TRP A O 1
ATOM 652 N N . PHE A 1 83 ? -14.324 6.064 20.323 1.00 98.31 83 PHE A N 1
ATOM 653 C CA . PHE A 1 83 ? -13.769 5.319 19.200 1.00 98.31 83 PHE A CA 1
ATOM 654 C C . PHE A 1 83 ? -12.240 5.383 19.207 1.00 98.31 83 PHE A C 1
ATOM 656 O O . PHE A 1 83 ? -11.624 6.434 19.433 1.00 98.31 83 PHE A O 1
ATOM 663 N N . ALA A 1 84 ? -11.617 4.264 18.853 1.00 98.44 84 ALA A N 1
ATOM 664 C CA . ALA A 1 84 ? -10.226 4.224 18.437 1.00 98.44 84 ALA A CA 1
ATOM 665 C C . ALA A 1 84 ? -10.033 3.246 17.281 1.00 98.44 84 ALA A C 1
ATOM 667 O O . ALA A 1 84 ? -10.637 2.179 17.244 1.00 98.44 84 ALA A O 1
ATOM 668 N N . GLY A 1 85 ? -9.150 3.606 16.358 1.00 98.50 85 GLY A N 1
ATOM 669 C CA . GLY A 1 85 ? -8.757 2.782 15.229 1.00 98.50 85 GLY A CA 1
ATOM 670 C C . GLY A 1 85 ? -7.259 2.878 14.992 1.00 98.50 85 GLY A C 1
ATOM 671 O O . GLY A 1 85 ? -6.688 3.969 15.013 1.00 98.50 85 GLY A O 1
ATOM 672 N N . TYR A 1 86 ? -6.619 1.742 14.755 1.00 98.56 86 TYR A N 1
ATOM 673 C CA . TYR A 1 86 ? -5.210 1.664 14.413 1.00 98.56 86 TYR A CA 1
ATOM 674 C C . TYR A 1 86 ? -5.011 0.807 13.168 1.00 98.56 86 TYR A C 1
ATOM 676 O O . TYR A 1 86 ? -5.507 -0.314 13.101 1.00 98.56 86 TYR A O 1
ATOM 684 N N . THR A 1 87 ? -4.231 1.319 12.220 1.00 98.62 87 THR A N 1
ATOM 685 C CA . THR A 1 87 ? -3.821 0.601 11.015 1.00 98.62 87 THR A CA 1
ATOM 686 C C . THR A 1 87 ? -2.305 0.523 10.948 1.00 98.62 87 THR A C 1
ATOM 688 O O . THR A 1 87 ? -1.619 1.546 11.048 1.00 98.62 87 THR A O 1
ATOM 691 N N . LYS A 1 88 ? -1.786 -0.684 10.717 1.00 98.38 88 LYS A N 1
ATOM 692 C CA . LYS A 1 88 ? -0.416 -0.912 10.258 1.00 98.38 88 LYS A CA 1
ATOM 693 C C . LYS A 1 88 ? -0.459 -1.320 8.791 1.00 98.38 88 LYS A C 1
ATOM 695 O O . LYS A 1 88 ? -1.074 -2.333 8.479 1.00 98.38 88 LYS A O 1
ATOM 700 N N . MET A 1 89 ? 0.203 -0.571 7.915 1.00 97.81 89 MET A N 1
ATOM 701 C CA . MET A 1 89 ? 0.238 -0.877 6.481 1.00 97.81 89 MET A CA 1
ATOM 702 C C . MET A 1 89 ? 1.659 -0.973 5.938 1.00 97.81 89 MET A C 1
ATOM 704 O O . MET A 1 89 ? 2.565 -0.271 6.387 1.00 97.81 89 MET A O 1
ATOM 708 N N . ARG A 1 90 ? 1.833 -1.809 4.922 1.00 97.88 90 ARG A N 1
ATOM 709 C CA . ARG A 1 90 ? 3.022 -1.884 4.084 1.00 97.88 90 ARG A CA 1
ATOM 710 C C . ARG A 1 90 ? 2.579 -1.833 2.628 1.00 97.88 90 ARG A C 1
ATO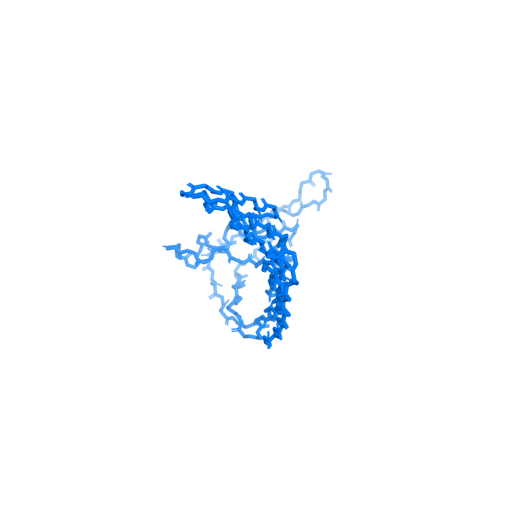M 712 O O . ARG A 1 90 ? 1.833 -2.694 2.193 1.00 97.88 90 ARG A O 1
ATOM 719 N N . ALA A 1 91 ? 3.056 -0.850 1.884 1.00 95.81 91 ALA A N 1
ATOM 720 C CA . ALA A 1 91 ? 2.766 -0.677 0.471 1.00 95.81 91 ALA A CA 1
ATOM 721 C C . ALA A 1 91 ? 4.071 -0.495 -0.301 1.00 95.81 91 ALA A C 1
ATOM 723 O O . ALA A 1 91 ? 4.943 0.271 0.125 1.00 95.81 91 ALA A O 1
ATOM 724 N N . ASN A 1 92 ? 4.188 -1.189 -1.429 1.00 94.44 92 ASN A N 1
ATOM 725 C CA . ASN A 1 92 ? 5.293 -1.060 -2.362 1.00 94.44 92 ASN A CA 1
ATOM 726 C C . ASN A 1 92 ? 4.775 -0.724 -3.760 1.00 94.44 92 ASN A C 1
ATOM 728 O O . ASN A 1 92 ? 3.813 -1.330 -4.238 1.00 94.44 92 ASN A O 1
ATOM 732 N N . ASP A 1 93 ? 5.449 0.206 -4.424 1.00 92.31 93 ASP A N 1
ATOM 733 C CA . ASP A 1 93 ? 5.213 0.583 -5.810 1.00 92.31 93 ASP A CA 1
ATOM 734 C C . ASP A 1 93 ? 6.544 0.776 -6.551 1.00 92.31 93 ASP A C 1
ATOM 736 O O . ASP A 1 93 ? 7.615 0.868 -5.952 1.00 92.31 93 ASP A O 1
ATOM 740 N N . ILE A 1 94 ? 6.484 0.751 -7.882 1.00 91.44 94 ILE A N 1
ATOM 741 C CA . ILE A 1 94 ? 7.643 1.044 -8.736 1.00 91.44 94 ILE A CA 1
ATOM 742 C C . ILE A 1 94 ? 7.635 2.515 -9.162 1.00 91.44 94 ILE A C 1
ATOM 744 O O . ILE A 1 94 ? 8.660 3.198 -9.137 1.00 91.44 94 ILE A O 1
ATOM 748 N N . PHE A 1 95 ? 6.466 2.992 -9.590 1.00 88.69 95 PHE A N 1
ATOM 749 C CA . PHE A 1 95 ? 6.274 4.329 -10.126 1.00 88.69 95 PHE A CA 1
ATOM 750 C C . PHE A 1 95 ? 5.193 5.056 -9.334 1.00 88.69 95 PHE A C 1
ATOM 752 O O . PHE A 1 95 ? 4.075 4.565 -9.184 1.00 88.69 95 PHE A O 1
ATOM 759 N N . GLU A 1 96 ? 5.493 6.283 -8.918 1.00 81.75 96 GLU A N 1
ATOM 760 C CA . GLU A 1 96 ? 4.499 7.202 -8.370 1.00 81.75 96 GLU A CA 1
ATOM 761 C C . GLU A 1 96 ? 3.657 7.790 -9.509 1.00 81.75 96 GLU A C 1
ATOM 763 O O . GLU A 1 96 ? 3.972 8.831 -10.101 1.00 81.75 96 GLU A O 1
ATOM 768 N N . LEU A 1 97 ? 2.580 7.090 -9.852 1.00 76.94 97 LEU A N 1
ATOM 769 C CA . LEU A 1 97 ? 1.668 7.464 -10.931 1.00 76.94 97 LEU A CA 1
ATOM 770 C C . LEU A 1 97 ? 0.566 8.382 -10.404 1.00 76.94 97 LEU A C 1
ATOM 772 O O . LEU A 1 97 ? -0.586 7.988 -10.248 1.00 76.94 97 LEU A O 1
ATOM 776 N N . THR A 1 98 ? 0.948 9.619 -10.094 1.00 72.19 98 THR A N 1
ATOM 777 C CA . THR A 1 98 ? -0.006 10.697 -9.788 1.00 72.19 98 THR A CA 1
ATOM 778 C C . THR A 1 98 ? -0.394 11.438 -11.077 1.00 72.19 98 THR A C 1
ATOM 780 O O . THR A 1 98 ? -0.638 10.812 -12.102 1.00 72.19 98 THR A O 1
ATOM 783 N N . SER A 1 99 ? -0.432 12.773 -11.086 1.00 59.41 99 SER A N 1
ATOM 784 C CA . SER A 1 99 ? -0.690 13.580 -12.290 1.00 59.41 99 SER A CA 1
ATOM 785 C C . SER A 1 99 ? 0.545 13.759 -13.192 1.00 59.41 99 SER A C 1
ATOM 787 O O . SER A 1 99 ? 0.568 14.646 -14.047 1.00 59.41 99 SER A O 1
ATOM 789 N N . ALA A 1 100 ? 1.610 12.994 -12.953 1.00 61.28 100 ALA A N 1
ATOM 790 C CA . ALA A 1 100 ? 2.871 13.089 -13.674 1.00 61.28 100 ALA A CA 1
ATOM 791 C C . ALA A 1 100 ? 2.779 12.434 -15.066 1.00 61.28 100 ALA A C 1
ATOM 793 O O . ALA A 1 100 ? 2.091 11.436 -15.258 1.00 61.28 100 ALA A O 1
ATOM 794 N N . GLN A 1 101 ? 3.491 13.003 -16.044 1.00 68.69 101 GLN A N 1
ATOM 795 C CA . GLN A 1 101 ? 3.701 12.361 -17.347 1.00 68.69 101 GLN A CA 1
ATOM 796 C C . GLN A 1 101 ? 4.665 11.173 -17.195 1.00 68.69 101 GLN A C 1
ATOM 798 O O . GLN A 1 101 ? 5.473 11.152 -16.263 1.00 68.69 101 GLN A O 1
ATOM 803 N N . SER A 1 102 ? 4.616 10.220 -18.131 1.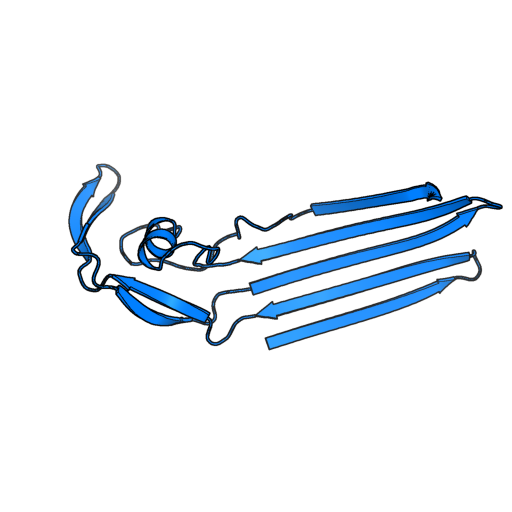00 70.00 102 SER A N 1
ATOM 804 C CA . SER A 1 102 ? 5.434 8.992 -18.138 1.00 70.00 102 SER A CA 1
ATOM 805 C C . SER A 1 102 ? 6.915 9.225 -17.818 1.00 70.00 102 SER A C 1
ATOM 807 O O . SER A 1 102 ? 7.486 8.525 -16.988 1.00 70.00 102 SER A O 1
ATOM 809 N N . GLU A 1 103 ? 7.515 10.255 -18.419 1.00 76.25 103 GLU A N 1
ATOM 810 C CA . GLU A 1 103 ? 8.910 10.655 -18.201 1.00 76.25 103 GLU A CA 1
ATOM 811 C C . GLU A 1 103 ? 9.190 11.016 -16.739 1.00 76.25 103 GLU A C 1
ATOM 813 O O . GLU A 1 103 ? 10.182 10.587 -16.159 1.00 76.25 103 GLU A O 1
ATOM 818 N N . SER A 1 104 ? 8.295 11.781 -16.112 1.00 81.19 104 SER A N 1
ATOM 819 C CA . SER A 1 104 ? 8.465 12.219 -14.726 1.00 81.19 104 SER A CA 1
ATOM 820 C C . SER A 1 104 ? 8.334 11.061 -13.742 1.00 81.19 104 SER A C 1
ATOM 822 O O . SER A 1 104 ? 9.094 11.005 -12.777 1.00 81.19 104 SER A O 1
ATOM 824 N N . SER A 1 105 ? 7.404 10.133 -13.980 1.00 81.81 105 SER A N 1
ATOM 825 C CA . SER A 1 105 ? 7.265 8.937 -13.145 1.00 81.81 105 SER A CA 1
ATOM 826 C C . SER A 1 105 ? 8.461 7.999 -13.310 1.00 81.81 105 SER A C 1
ATOM 828 O O . SER A 1 105 ? 9.002 7.536 -12.309 1.00 81.81 105 SER A O 1
ATOM 830 N N . TYR A 1 106 ? 8.946 7.793 -14.539 1.00 86.94 106 TYR A N 1
ATOM 831 C CA . TYR A 1 106 ? 10.173 7.033 -14.787 1.00 86.94 106 TYR A CA 1
ATOM 832 C C . TYR A 1 106 ? 11.400 7.688 -14.132 1.00 86.94 106 TYR A C 1
ATOM 834 O O . TYR A 1 106 ? 12.155 7.016 -13.432 1.00 86.94 106 TYR A O 1
ATOM 842 N N . ALA A 1 107 ? 11.591 9.001 -14.288 1.00 83.00 107 ALA A N 1
ATOM 843 C CA . ALA A 1 107 ? 12.750 9.715 -13.748 1.00 83.00 107 ALA A CA 1
ATOM 844 C C . ALA A 1 107 ? 12.794 9.747 -12.211 1.00 83.00 107 ALA A C 1
ATOM 846 O O . ALA A 1 107 ? 13.871 9.885 -11.633 1.00 83.00 107 ALA A O 1
ATOM 847 N N . ARG A 1 108 ? 11.636 9.631 -11.551 1.00 80.88 108 ARG A N 1
ATOM 848 C CA . ARG A 1 108 ? 11.513 9.598 -10.085 1.00 80.88 108 ARG A CA 1
ATOM 849 C C . ARG A 1 108 ? 11.559 8.189 -9.499 1.00 80.88 108 ARG A C 1
ATOM 851 O O . ARG A 1 108 ? 11.616 8.068 -8.279 1.00 80.88 108 ARG A O 1
ATOM 858 N N . SER A 1 109 ? 11.546 7.151 -10.337 1.00 85.44 109 SER A N 1
ATOM 859 C CA . SER A 1 109 ? 11.658 5.771 -9.865 1.00 85.44 109 SER A CA 1
ATOM 860 C C . SER A 1 109 ? 12.962 5.555 -9.096 1.00 85.44 109 SER A C 1
ATOM 862 O O . SER A 1 109 ? 14.032 6.049 -9.468 1.00 85.44 109 SER A O 1
ATOM 864 N N . VAL A 1 110 ? 12.872 4.810 -7.997 1.00 80.12 110 VAL A N 1
ATOM 865 C CA . VAL A 1 110 ? 14.048 4.428 -7.218 1.00 80.12 110 VAL A CA 1
ATOM 866 C C . VAL A 1 110 ? 14.782 3.325 -7.976 1.00 80.12 110 VAL A C 1
ATOM 868 O O . VAL A 1 110 ? 14.228 2.256 -8.219 1.00 80.12 110 VAL A O 1
ATOM 871 N N . ARG A 1 111 ? 16.041 3.575 -8.344 1.00 83.94 111 ARG A N 1
ATOM 872 C CA . ARG A 1 111 ? 16.881 2.610 -9.067 1.00 83.94 111 ARG A CA 1
ATOM 873 C C . ARG A 1 111 ? 18.326 2.661 -8.618 1.00 83.94 111 ARG A C 1
ATOM 875 O O . ARG A 1 111 ? 18.860 3.730 -8.324 1.00 83.94 111 ARG A O 1
ATOM 882 N N . ALA A 1 112 ? 18.947 1.488 -8.561 1.00 78.88 112 ALA A N 1
ATOM 883 C CA . ALA A 1 112 ? 20.335 1.355 -8.138 1.00 78.88 112 ALA A CA 1
ATOM 884 C C . ALA A 1 112 ? 21.319 1.617 -9.290 1.00 78.88 112 ALA A C 1
ATOM 886 O O . ALA A 1 112 ? 22.340 2.270 -9.076 1.00 78.88 112 ALA A O 1
ATOM 887 N N . ASP A 1 113 ? 21.013 1.111 -10.491 1.00 86.06 113 ASP A N 1
ATOM 888 C CA . ASP A 1 113 ? 21.874 1.200 -11.676 1.00 86.06 113 ASP A CA 1
ATOM 889 C C . ASP A 1 113 ? 21.044 1.008 -12.961 1.00 86.06 113 ASP A C 1
ATOM 891 O O . ASP A 1 113 ? 20.411 -0.032 -13.144 1.00 86.06 113 ASP A O 1
ATOM 895 N N . GLY A 1 114 ? 21.027 2.006 -13.848 1.00 87.50 114 GLY A N 1
ATOM 896 C CA . GLY A 1 114 ? 20.324 1.946 -15.135 1.00 87.50 114 GLY A CA 1
ATOM 897 C C . GLY A 1 114 ? 18.838 1.571 -15.026 1.00 87.50 114 GLY A C 1
ATOM 898 O O . GLY A 1 114 ? 18.111 2.130 -14.210 1.00 87.50 114 GLY A O 1
ATOM 899 N N . GLU A 1 115 ? 18.410 0.600 -15.837 1.00 89.31 115 GLU A N 1
ATOM 900 C CA . GLU A 1 115 ? 17.044 0.041 -15.876 1.00 89.31 115 GLU A CA 1
ATOM 901 C C . GLU A 1 115 ? 16.747 -0.974 -14.755 1.00 89.31 115 GLU A C 1
ATOM 903 O O . GLU A 1 115 ? 15.722 -1.652 -14.786 1.00 89.31 115 GLU A O 1
ATOM 908 N N . ASN A 1 116 ? 17.627 -1.117 -13.756 1.00 87.88 116 ASN A N 1
ATOM 909 C CA . ASN A 1 116 ? 17.368 -1.973 -12.598 1.00 87.88 116 ASN A CA 1
ATOM 910 C C . ASN A 1 116 ? 16.400 -1.280 -11.624 1.00 87.88 116 ASN A C 1
ATOM 912 O O . ASN A 1 116 ? 16.803 -0.722 -10.596 1.00 87.88 116 ASN A O 1
ATOM 916 N N . ILE A 1 117 ? 15.131 -1.277 -12.019 1.00 89.81 117 ILE A N 1
ATOM 917 C CA . ILE A 1 117 ? 13.998 -0.680 -11.323 1.00 89.81 117 ILE A CA 1
ATOM 918 C C . ILE A 1 117 ? 13.129 -1.828 -10.788 1.00 89.81 117 ILE A C 1
ATOM 920 O O . ILE A 1 117 ? 12.761 -2.721 -11.544 1.00 89.81 117 ILE A O 1
ATOM 924 N N . SER A 1 118 ? 12.800 -1.794 -9.498 1.00 90.19 118 SER A N 1
ATOM 925 C CA . SER A 1 118 ? 11.952 -2.792 -8.825 1.00 90.19 118 SER A CA 1
ATOM 926 C C . SER A 1 118 ? 11.070 -2.111 -7.784 1.00 90.19 118 SER A C 1
ATOM 928 O O . SER A 1 118 ? 11.317 -0.951 -7.435 1.00 90.19 118 SER A O 1
ATOM 930 N N . ALA A 1 119 ? 10.031 -2.800 -7.310 1.00 92.25 119 ALA A N 1
ATOM 931 C CA . ALA A 1 119 ? 9.122 -2.218 -6.330 1.00 92.25 119 ALA A CA 1
ATOM 932 C C . ALA A 1 119 ? 9.852 -1.871 -5.026 1.00 92.25 119 ALA A C 1
ATOM 934 O O . ALA A 1 119 ? 10.607 -2.667 -4.463 1.00 92.25 119 ALA A O 1
ATOM 935 N N . ALA A 1 120 ? 9.585 -0.673 -4.520 1.00 92.06 120 ALA A N 1
ATOM 936 C CA . ALA A 1 120 ? 10.128 -0.158 -3.276 1.00 92.06 120 ALA A CA 1
ATOM 937 C C . ALA A 1 120 ? 9.003 0.423 -2.416 1.00 92.06 120 ALA A C 1
ATOM 939 O O . ALA A 1 120 ? 7.863 0.540 -2.854 1.00 92.06 120 ALA A O 1
ATOM 940 N N . ARG A 1 121 ? 9.322 0.786 -1.170 1.00 93.00 121 ARG A N 1
ATOM 941 C CA . ARG A 1 121 ? 8.361 1.386 -0.235 1.00 93.00 121 ARG A CA 1
ATOM 942 C C . ARG A 1 121 ? 7.683 2.601 -0.875 1.00 93.00 121 ARG A C 1
ATOM 944 O O . ARG A 1 121 ? 8.366 3.564 -1.215 1.00 93.00 121 ARG A O 1
ATOM 951 N N . SER A 1 122 ? 6.354 2.574 -0.933 1.00 91.56 122 SER A N 1
ATOM 952 C CA . SER A 1 122 ? 5.562 3.648 -1.531 1.00 91.56 122 SER A CA 1
ATOM 953 C C . SER A 1 122 ? 5.720 4.967 -0.775 1.00 91.56 122 SER A C 1
ATOM 955 O O . SER A 1 122 ? 5.686 5.009 0.463 1.00 91.56 122 SER A O 1
ATOM 957 N N . ASN A 1 123 ? 5.806 6.068 -1.521 1.00 88.50 123 ASN A N 1
ATOM 958 C CA . ASN A 1 123 ? 5.818 7.420 -0.959 1.00 88.50 123 ASN A CA 1
ATOM 959 C C . ASN A 1 123 ? 4.455 7.869 -0.405 1.00 88.50 123 ASN A C 1
ATOM 961 O O . ASN A 1 123 ? 4.393 8.834 0.356 1.00 88.50 123 ASN A O 1
ATOM 965 N N . PHE A 1 124 ? 3.376 7.142 -0.708 1.00 87.81 124 PHE A N 1
ATOM 966 C CA . PHE A 1 124 ? 2.034 7.401 -0.171 1.00 87.81 124 PHE A CA 1
ATOM 967 C C . PHE A 1 124 ? 1.708 6.558 1.070 1.00 87.81 124 PHE A C 1
ATOM 969 O O . PHE A 1 124 ? 0.619 6.669 1.635 1.00 87.81 124 PHE A O 1
ATOM 976 N N . MET A 1 125 ? 2.649 5.725 1.523 1.00 93.56 125 MET A N 1
ATOM 977 C CA . MET A 1 125 ? 2.446 4.819 2.647 1.00 93.56 125 MET A CA 1
ATOM 978 C C . MET A 1 125 ? 2.504 5.541 3.998 1.00 93.56 125 MET A C 1
ATOM 980 O O . MET A 1 125 ? 3.536 6.094 4.390 1.00 93.56 125 MET A O 1
ATOM 984 N N . VAL A 1 126 ? 1.427 5.423 4.775 1.00 95.31 126 VAL A N 1
ATOM 985 C CA . VAL A 1 126 ? 1.394 5.805 6.193 1.00 95.31 126 VAL A CA 1
ATOM 986 C C . VAL A 1 126 ? 1.487 4.542 7.038 1.00 95.31 126 VAL A C 1
ATOM 988 O O . VAL A 1 126 ? 0.473 3.987 7.439 1.00 95.31 126 VAL A O 1
ATOM 991 N N . GLU A 1 127 ? 2.716 4.089 7.304 1.00 97.25 127 GLU A N 1
ATOM 992 C CA . GLU A 1 127 ? 2.994 2.781 7.926 1.00 97.25 127 GLU A CA 1
ATOM 993 C C . GLU A 1 127 ? 2.206 2.520 9.214 1.00 97.25 127 GLU A C 1
ATOM 995 O O . GLU A 1 127 ? 1.763 1.400 9.457 1.00 97.25 127 GLU A O 1
ATOM 1000 N N . HIS A 1 128 ? 2.013 3.568 10.015 1.00 98.12 128 HIS A N 1
ATOM 1001 C CA . HIS A 1 128 ? 1.283 3.538 11.272 1.00 98.12 128 HIS A CA 1
ATOM 1002 C C . HIS A 1 128 ? 0.280 4.688 11.304 1.00 98.12 128 HIS A C 1
ATOM 1004 O O . HIS A 1 128 ? 0.672 5.857 11.285 1.00 98.12 128 HIS A O 1
ATOM 1010 N N . LYS A 1 129 ? -1.011 4.368 11.390 1.00 98.06 129 LYS A N 1
ATOM 1011 C CA . LYS A 1 129 ? -2.087 5.356 11.505 1.00 98.06 129 LYS A CA 1
ATOM 1012 C C . LYS A 1 129 ? -2.915 5.065 12.747 1.00 98.06 129 LYS A C 1
ATOM 1014 O O . LYS A 1 129 ? -3.471 3.983 12.861 1.00 98.06 129 LYS A O 1
ATOM 1019 N N . LEU A 1 130 ? -3.009 6.037 13.649 1.00 98.19 130 LEU A N 1
ATOM 1020 C CA . LEU A 1 130 ? -3.892 6.007 14.815 1.00 98.19 130 LEU A CA 1
ATOM 1021 C C . LEU A 1 130 ? -4.945 7.105 14.658 1.00 98.19 130 LEU A C 1
ATOM 1023 O O . LEU A 1 130 ? -4.607 8.247 14.351 1.00 98.19 130 LEU A O 1
ATOM 1027 N N . ILE A 1 131 ? -6.205 6.760 14.888 1.00 97.94 131 ILE A N 1
ATOM 1028 C CA . ILE A 1 131 ? -7.331 7.689 14.962 1.00 97.94 131 ILE A CA 1
ATOM 1029 C C . ILE A 1 131 ? -8.052 7.415 16.279 1.00 97.94 131 ILE A C 1
ATOM 1031 O O . ILE A 1 131 ? -8.252 6.261 16.646 1.00 97.94 131 ILE A O 1
ATOM 1035 N N . THR A 1 132 ? -8.451 8.458 16.995 1.00 98.06 132 THR A N 1
ATOM 1036 C CA . THR A 1 132 ? -9.317 8.330 18.169 1.00 98.06 132 THR A CA 1
ATOM 1037 C C . THR A 1 132 ? -10.274 9.508 18.222 1.00 98.06 132 THR A C 1
ATOM 1039 O O . THR A 1 132 ? -9.951 10.588 17.722 1.00 98.06 132 THR A O 1
ATOM 1042 N N . GLY A 1 133 ? -11.455 9.281 18.783 1.00 97.81 133 GLY A N 1
ATOM 1043 C CA . GLY A 1 133 ? -12.521 10.263 18.866 1.00 97.81 133 GLY A CA 1
ATOM 1044 C C . GLY A 1 133 ? -13.419 10.025 20.071 1.00 97.81 133 GLY A C 1
ATOM 1045 O O . GLY A 1 133 ? -13.465 8.924 20.625 1.00 97.81 133 GLY A O 1
ATOM 1046 N N . LEU A 1 134 ? -14.093 11.100 20.456 1.00 96.38 134 LEU A N 1
ATOM 1047 C CA . LEU A 1 134 ? -15.144 11.152 21.459 1.00 96.38 134 LEU A CA 1
ATOM 1048 C C . LEU A 1 134 ? -16.277 11.988 20.862 1.00 96.38 134 LEU A C 1
ATOM 1050 O O . LEU A 1 134 ? -15.985 13.045 20.293 1.00 96.38 134 LEU A O 1
ATOM 1054 N N . ASP A 1 135 ? -17.507 11.510 20.994 1.00 90.25 135 ASP A N 1
ATOM 1055 C CA . ASP A 1 135 ? -18.744 12.259 20.734 1.00 90.25 135 ASP A CA 1
ATOM 1056 C C . ASP A 1 135 ? -19.580 12.297 22.024 1.00 90.25 135 ASP A C 1
ATOM 1058 O O . ASP A 1 135 ? -19.575 11.270 22.752 1.00 90.25 135 ASP A O 1
#

Secondary structure (DSSP, 8-state):
-EEEEEEEEE-TTSEEEEEEEEEEE-SSEEEEEETT-EEEEE-TTSPEEEE----EEEEEE---EEEEEEEEEEEEETTEEEEEEEEEEEEEESS--SS--HHHHHHHS-BSSTT-B--EE-TT--SEEEEEEE-

Radius of gyration: 21.97 Å; chains: 1; bounding box: 58×25×56 Å

Sequence (135 aa):
MEDSLGLDLLLDSGWDITLEYNLDQVREAVFFTDLGLEREGTLADGRGIYGGRGDYRLTNTDEGTTEAWTITTTKQFGEIDWFAGYTKMRANDIFELTSAQSESSYARSVRADGENISAARSNFMVEHKLITGLD